Protein AF-A0A920DHJ6-F1 (afdb_monomer_lite)

Foldseek 3Di:
DVVVVVVVVVVVVVVVLVVLQVCPPVNLVVVLVVVLLVLQLVLLCVLLVDDSVLSSVLSPPLVVVLVVVLVVLCVPPVVPDDPVRSVVVSLVVSLVSQLVSSCVSRVDDSVSSSCSSPVSVVVSVVVVVVSCVSHVVPVVVVVVVVD

Structure (mmCIF, N/CA/C/O backbone):
data_AF-A0A920DHJ6-F1
#
_entry.id   AF-A0A920DHJ6-F1
#
loop_
_atom_site.group_PDB
_atom_site.id
_atom_site.type_symbol
_atom_site.label_atom_id
_atom_site.label_alt_id
_atom_site.label_comp_id
_atom_site.label_asym_id
_atom_site.label_entity_id
_atom_site.label_seq_id
_atom_site.pdbx_PDB_ins_code
_atom_site.Cartn_x
_atom_site.Ca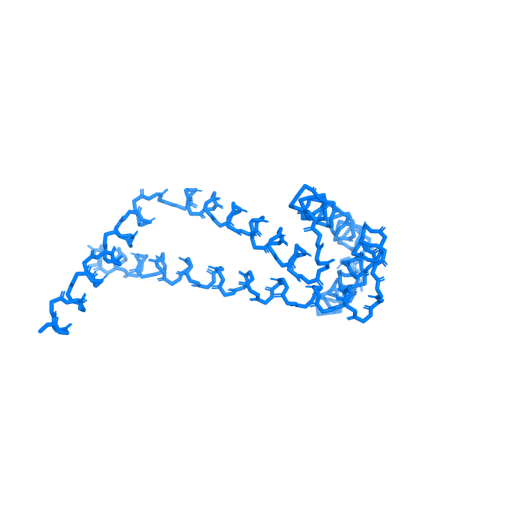rtn_y
_atom_site.Cartn_z
_atom_site.occupancy
_atom_site.B_iso_or_equiv
_atom_site.auth_seq_id
_atom_site.auth_comp_id
_atom_site.auth_asym_id
_atom_site.auth_atom_id
_atom_site.pdbx_PDB_model_num
ATOM 1 N N . MET A 1 1 ? -28.249 31.715 2.221 1.00 64.50 1 MET A N 1
ATOM 2 C CA . MET A 1 1 ? -27.968 30.548 1.355 1.00 64.50 1 MET A CA 1
ATOM 3 C C . MET A 1 1 ? -26.902 29.633 1.970 1.00 64.50 1 MET A C 1
ATOM 5 O O . MET A 1 1 ? -27.203 28.481 2.250 1.00 64.50 1 MET A O 1
ATOM 9 N N . THR A 1 2 ? -25.726 30.154 2.329 1.00 76.19 2 THR A N 1
ATOM 10 C CA . THR A 1 2 ? -24.596 29.401 2.920 1.00 76.19 2 THR A CA 1
ATOM 11 C C . THR A 1 2 ? -24.943 28.603 4.187 1.00 76.19 2 THR A C 1
ATOM 13 O O . THR A 1 2 ? -24.578 27.441 4.298 1.00 76.19 2 THR A O 1
ATOM 16 N N . LYS A 1 3 ? -25.735 29.166 5.113 1.00 77.75 3 LYS A N 1
ATOM 17 C CA . LYS A 1 3 ? -26.148 28.482 6.359 1.00 77.75 3 LYS A CA 1
ATOM 18 C C . LYS A 1 3 ? -27.003 27.224 6.122 1.00 77.75 3 LYS A C 1
ATOM 20 O O . LYS A 1 3 ? -26.904 26.267 6.882 1.00 77.75 3 LYS A O 1
ATOM 25 N N . TYR A 1 4 ? -27.822 27.214 5.066 1.00 79.88 4 TYR A N 1
ATOM 26 C CA . TYR A 1 4 ? -28.653 26.059 4.702 1.00 79.88 4 TYR A CA 1
ATOM 27 C C . TYR A 1 4 ? -27.825 24.964 4.038 1.00 79.88 4 TYR A C 1
ATOM 29 O O . TYR A 1 4 ? -27.982 23.797 4.372 1.00 79.88 4 TYR A O 1
ATOM 37 N N . ILE A 1 5 ? -26.893 25.360 3.169 1.00 80.19 5 ILE A N 1
ATOM 38 C CA . ILE A 1 5 ? -25.941 24.453 2.529 1.00 80.19 5 ILE A CA 1
ATOM 39 C C . ILE A 1 5 ? -25.109 23.732 3.600 1.00 80.19 5 ILE A C 1
ATOM 41 O O . ILE A 1 5 ? -25.101 22.506 3.648 1.00 80.19 5 ILE A O 1
ATOM 45 N N . VAL A 1 6 ? -24.505 24.480 4.530 1.00 84.75 6 VAL A N 1
ATOM 46 C CA . VAL A 1 6 ? -23.709 23.913 5.634 1.00 84.75 6 VAL A CA 1
ATOM 47 C C . VAL A 1 6 ? -24.539 22.972 6.516 1.00 84.75 6 VAL A C 1
ATOM 49 O O . VAL A 1 6 ? -24.073 21.891 6.865 1.00 84.75 6 VAL A O 1
ATOM 52 N N . LYS A 1 7 ? -25.790 23.328 6.843 1.00 88.12 7 LYS A N 1
ATOM 53 C CA . LYS A 1 7 ? -26.671 22.472 7.654 1.00 88.12 7 LYS A CA 1
ATOM 54 C C . LYS A 1 7 ? -27.015 21.156 6.947 1.00 88.12 7 LYS A C 1
ATOM 56 O O . LYS A 1 7 ? -27.031 20.115 7.599 1.00 88.12 7 LYS A O 1
ATOM 61 N N . SER A 1 8 ? -27.259 21.190 5.637 1.00 83.44 8 SER A N 1
ATOM 62 C CA . SER A 1 8 ? -27.517 19.987 4.837 1.00 83.44 8 SER A CA 1
ATOM 63 C C . SER A 1 8 ? -26.288 19.07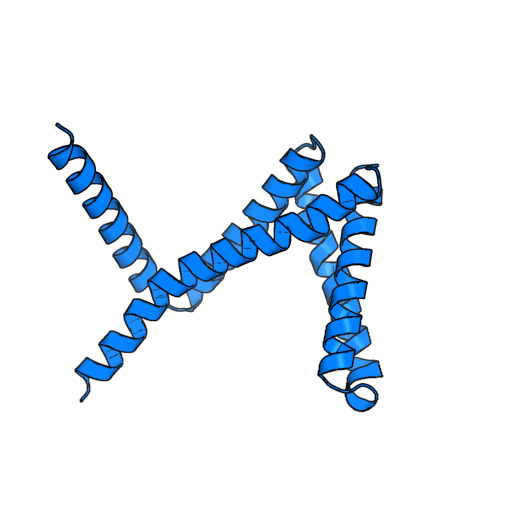8 4.754 1.00 83.44 8 SER A C 1
ATOM 65 O O . SER A 1 8 ? -26.424 17.869 4.930 1.00 83.44 8 SER A O 1
ATOM 67 N N . TYR A 1 9 ? -25.089 19.642 4.571 1.00 81.88 9 TYR A N 1
ATOM 68 C CA . TYR A 1 9 ? -23.838 18.874 4.598 1.00 81.88 9 TYR A CA 1
ATOM 69 C C . TYR A 1 9 ? -23.588 18.219 5.960 1.00 81.88 9 TYR A C 1
ATOM 71 O O . TYR A 1 9 ? -23.327 17.020 6.024 1.00 81.88 9 TYR A O 1
ATOM 79 N N . LEU A 1 10 ? -23.746 18.967 7.055 1.00 85.88 10 LEU A N 1
ATOM 80 C CA . LEU A 1 10 ? -23.617 18.420 8.410 1.00 85.88 10 LEU A CA 1
ATOM 81 C C . LEU A 1 10 ? -24.630 17.298 8.670 1.00 85.88 10 LEU A C 1
ATOM 83 O O . LEU A 1 10 ? -24.291 16.280 9.267 1.00 85.88 10 LEU A O 1
ATOM 87 N N . ALA A 1 11 ? -25.868 17.449 8.192 1.00 85.50 11 ALA A N 1
ATOM 88 C CA . ALA A 1 11 ? -26.884 16.409 8.319 1.00 85.50 11 ALA A CA 1
ATOM 89 C C . ALA A 1 11 ? -26.517 15.131 7.546 1.00 85.50 11 ALA A C 1
ATOM 91 O O . ALA A 1 11 ? -26.784 14.033 8.034 1.00 85.50 11 ALA A O 1
ATOM 92 N N . LEU A 1 12 ? -25.897 15.259 6.370 1.00 83.75 12 LEU A N 1
ATOM 93 C CA . LEU A 1 12 ? -25.417 14.122 5.587 1.00 83.75 12 LEU A CA 1
ATOM 94 C C . LEU A 1 12 ? -24.274 13.392 6.305 1.00 83.75 12 LEU A C 1
ATOM 96 O O . LEU A 1 12 ? -24.343 12.175 6.462 1.00 83.75 12 LEU A O 1
ATOM 100 N N . ILE A 1 13 ? -23.279 14.132 6.799 1.00 82.44 13 ILE A N 1
ATOM 101 C CA . ILE A 1 13 ? -22.137 13.572 7.541 1.00 82.44 13 ILE A CA 1
ATOM 102 C C . ILE A 1 13 ? -22.625 12.824 8.786 1.00 82.44 13 ILE A C 1
ATOM 104 O O . ILE A 1 13 ? -22.273 11.665 8.982 1.00 82.44 13 ILE A O 1
ATOM 108 N N . ASN A 1 14 ? -23.533 13.422 9.563 1.00 84.81 14 ASN A N 1
ATOM 109 C CA . ASN A 1 14 ? -24.098 12.778 10.751 1.00 84.81 14 ASN A CA 1
ATOM 110 C C . ASN A 1 14 ? -24.845 11.472 10.424 1.00 84.81 14 ASN A C 1
ATOM 112 O O . ASN A 1 14 ? -24.803 10.521 11.205 1.00 84.81 14 ASN A O 1
ATOM 116 N N . ARG A 1 15 ? -25.529 11.402 9.273 1.00 84.94 15 ARG A N 1
ATOM 117 C CA . ARG A 1 15 ? -26.196 10.170 8.814 1.00 84.94 15 ARG A CA 1
ATOM 118 C C . ARG A 1 15 ? -25.189 9.093 8.428 1.00 84.94 15 ARG A C 1
ATOM 120 O O . ARG A 1 15 ? -25.386 7.937 8.794 1.00 84.94 15 ARG A O 1
ATOM 127 N N . PHE A 1 16 ? -24.120 9.470 7.731 1.00 81.19 16 PHE A N 1
ATOM 128 C CA . PHE A 1 16 ? -23.028 8.557 7.396 1.00 81.19 16 PHE A CA 1
ATOM 129 C C . PHE A 1 16 ? -22.342 8.014 8.644 1.00 81.19 1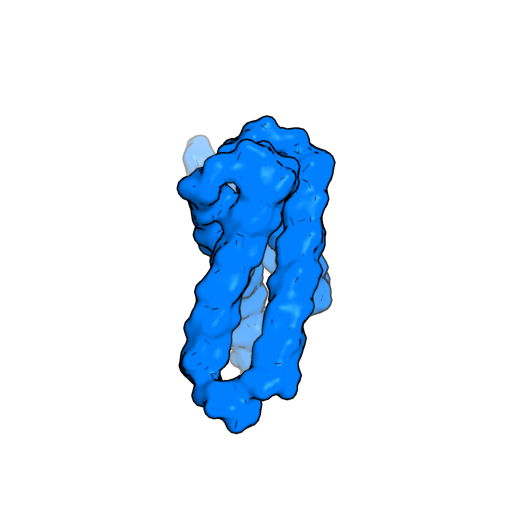6 PHE A C 1
ATOM 131 O O . PHE A 1 16 ? -22.138 6.808 8.749 1.00 81.19 16 PHE A O 1
ATOM 138 N N . GLU A 1 17 ? -22.056 8.870 9.623 1.00 79.31 17 GLU A N 1
ATOM 139 C CA . GLU A 1 17 ? -21.496 8.426 10.895 1.00 79.31 17 GLU A CA 1
ATOM 140 C C . GLU A 1 17 ? -22.423 7.457 11.628 1.00 79.31 17 GLU A C 1
ATOM 142 O O . GLU A 1 17 ? -21.962 6.439 12.138 1.00 79.31 17 GLU A O 1
ATOM 147 N N . ALA A 1 18 ? -23.724 7.752 11.696 1.00 80.12 18 ALA A N 1
ATOM 148 C CA . ALA A 1 18 ? -24.691 6.862 12.333 1.00 80.12 18 ALA A CA 1
ATOM 149 C C . ALA A 1 18 ? -24.756 5.505 11.616 1.00 80.12 18 ALA A C 1
ATOM 151 O O . ALA A 1 18 ? -24.789 4.465 12.268 1.00 80.12 18 ALA A O 1
ATOM 152 N N . PHE A 1 19 ? -24.726 5.498 10.283 1.00 83.19 19 PHE A N 1
ATOM 153 C CA . PHE A 1 19 ? -24.664 4.271 9.492 1.00 83.19 19 PHE A CA 1
ATOM 154 C C . PHE A 1 19 ? -23.376 3.477 9.763 1.00 83.19 19 PHE A C 1
ATOM 156 O O . PHE A 1 19 ? -23.451 2.298 10.099 1.00 83.19 19 PHE A O 1
ATOM 163 N N . ALA A 1 20 ? -22.212 4.131 9.709 1.00 77.81 20 ALA A N 1
ATOM 164 C CA . ALA A 1 20 ? -20.916 3.509 9.979 1.00 77.81 20 ALA A CA 1
ATOM 165 C C . ALA A 1 20 ? -20.837 2.916 11.396 1.00 77.81 20 ALA A C 1
ATOM 167 O O . ALA A 1 20 ? -20.335 1.810 11.582 1.00 77.81 20 ALA A O 1
ATOM 168 N N . LYS A 1 21 ? -21.402 3.610 12.391 1.00 74.62 21 LYS A N 1
ATOM 169 C CA . LYS A 1 21 ? -21.492 3.130 13.780 1.00 74.62 21 LYS A CA 1
ATOM 170 C C . LYS A 1 21 ? -22.378 1.884 13.917 1.00 74.62 21 LYS A C 1
ATOM 172 O O . LYS A 1 21 ? -22.091 1.038 14.757 1.00 74.62 21 LYS A O 1
ATOM 177 N N . ASN A 1 22 ? -23.413 1.740 13.088 1.00 82.75 22 ASN A N 1
ATOM 178 C CA . ASN A 1 22 ? -24.315 0.581 13.115 1.00 82.75 22 ASN A CA 1
ATOM 179 C C . ASN A 1 22 ? -23.742 -0.678 12.437 1.00 82.75 22 ASN A C 1
ATOM 181 O O . ASN A 1 22 ? -24.238 -1.772 12.688 1.00 82.75 22 ASN A O 1
ATOM 185 N N . LEU A 1 23 ? -22.704 -0.557 11.602 1.00 81.12 23 LEU A N 1
ATOM 186 C CA . LEU A 1 23 ? -22.091 -1.690 10.893 1.00 81.12 23 LEU A CA 1
ATOM 187 C C . LEU A 1 23 ? -21.238 -2.607 11.792 1.00 81.12 23 LEU A C 1
ATOM 189 O O . LEU A 1 23 ? -20.912 -3.730 11.397 1.00 81.12 23 LEU A O 1
ATOM 193 N N . GLY A 1 24 ? -20.874 -2.142 12.992 1.00 81.56 24 GLY A N 1
ATOM 194 C CA . GLY A 1 24 ? -19.981 -2.856 13.906 1.00 81.56 24 GLY A CA 1
ATOM 195 C C . GLY A 1 24 ? -18.555 -3.017 13.359 1.00 81.56 24 GLY A C 1
ATOM 196 O O . GLY A 1 24 ? -18.212 -2.534 12.280 1.00 81.56 24 GLY A O 1
ATOM 197 N N . SER A 1 25 ? -17.697 -3.715 14.109 1.00 83.44 25 SER A N 1
ATOM 198 C CA . SER A 1 25 ? -16.285 -3.913 13.742 1.00 83.44 25 SER A CA 1
ATOM 199 C C . SER A 1 25 ? -16.102 -4.701 12.440 1.00 83.44 25 SER A C 1
ATOM 201 O O . SER A 1 25 ? -15.214 -4.386 11.654 1.00 83.44 25 SER A O 1
ATOM 203 N N . PHE A 1 26 ? -16.962 -5.691 12.180 1.00 85.69 26 PHE A N 1
ATOM 204 C CA . PHE A 1 26 ? -16.901 -6.498 10.961 1.00 85.69 26 PHE A CA 1
ATOM 205 C C . PHE A 1 26 ? -17.262 -5.693 9.708 1.00 85.69 26 PHE A C 1
ATOM 207 O O . PHE A 1 26 ? -16.520 -5.717 8.729 1.00 85.69 26 PHE A O 1
ATOM 214 N N . GLY A 1 27 ? -18.365 -4.935 9.731 1.00 88.12 27 GLY A N 1
ATOM 215 C CA . GLY A 1 27 ? -18.750 -4.117 8.580 1.00 88.12 27 GLY A CA 1
ATOM 216 C C . GLY A 1 27 ? -17.739 -3.002 8.295 1.00 88.12 27 GLY A C 1
ATOM 217 O O . GLY A 1 27 ? -17.457 -2.714 7.133 1.00 88.12 27 GLY A O 1
ATOM 218 N N . LEU A 1 28 ? -17.116 -2.439 9.335 1.00 87.56 28 LEU A N 1
ATOM 219 C CA . LEU A 1 28 ? -16.006 -1.493 9.179 1.00 87.56 28 LEU A CA 1
ATOM 220 C C . LEU A 1 28 ? -14.767 -2.134 8.553 1.00 87.56 28 LEU A C 1
ATOM 222 O O . LEU A 1 28 ? -14.140 -1.505 7.705 1.00 87.56 28 LEU A O 1
ATOM 226 N N . ALA A 1 29 ? -14.437 -3.377 8.917 1.00 90.06 29 ALA A N 1
ATOM 227 C CA . ALA A 1 29 ? -13.341 -4.107 8.286 1.00 90.06 29 ALA A CA 1
ATOM 228 C C . ALA A 1 29 ? -13.605 -4.328 6.788 1.00 90.06 29 ALA A C 1
ATOM 230 O O . ALA A 1 29 ? -12.722 -4.075 5.974 1.00 90.06 29 ALA A O 1
ATOM 231 N N . VAL A 1 30 ? -14.832 -4.702 6.407 1.00 92.75 30 VAL A N 1
ATOM 232 C CA . VAL A 1 30 ? -15.220 -4.846 4.992 1.00 92.75 30 VAL A CA 1
ATOM 233 C C . VAL A 1 30 ? -15.101 -3.516 4.241 1.00 92.75 30 VAL A C 1
ATOM 235 O O . VAL A 1 30 ? -14.511 -3.481 3.161 1.00 92.75 30 VAL A O 1
ATOM 238 N N . ILE A 1 31 ? -15.610 -2.414 4.807 1.00 93.06 31 ILE A N 1
ATOM 239 C CA . ILE A 1 31 ? -15.485 -1.075 4.203 1.00 93.06 31 ILE A CA 1
ATOM 240 C C . ILE A 1 31 ? -14.018 -0.679 4.043 1.00 93.06 31 ILE A C 1
ATOM 242 O O . ILE A 1 31 ? -13.634 -0.168 2.991 1.00 93.06 31 ILE A O 1
ATOM 246 N N . TYR A 1 32 ? -13.200 -0.928 5.065 1.00 92.88 32 TYR A N 1
ATOM 247 C CA . TYR A 1 32 ? -11.771 -0.658 5.011 1.00 92.88 32 TYR A CA 1
ATOM 248 C C . TYR A 1 32 ? -11.102 -1.440 3.878 1.00 92.88 32 TYR A C 1
ATOM 250 O O . TYR A 1 32 ? -10.437 -0.826 3.049 1.00 92.88 32 TYR A O 1
ATOM 258 N N . THR A 1 33 ? -11.332 -2.753 3.790 1.00 93.75 33 THR A N 1
ATOM 259 C CA . THR A 1 33 ? -10.738 -3.610 2.754 1.00 93.75 33 THR A CA 1
ATOM 260 C C . THR A 1 33 ? -11.159 -3.197 1.348 1.00 93.75 33 THR A C 1
ATOM 262 O O . THR A 1 33 ? -10.308 -3.072 0.472 1.00 93.75 33 THR A O 1
ATOM 265 N N . VAL A 1 34 ? -12.451 -2.948 1.119 1.00 96.12 34 VAL A N 1
ATOM 266 C CA . VAL A 1 34 ? -12.940 -2.514 -0.198 1.00 96.12 34 VAL A CA 1
ATOM 267 C C . VAL A 1 34 ? -12.364 -1.145 -0.562 1.00 96.12 34 VAL A C 1
ATOM 269 O O . VAL A 1 34 ? -11.906 -0.960 -1.686 1.00 96.12 34 VAL A O 1
ATOM 272 N N . GLY A 1 35 ? -12.346 -0.201 0.383 1.00 96.44 35 GLY A N 1
ATOM 273 C CA . GLY A 1 35 ? -11.769 1.125 0.167 1.00 96.44 35 GLY A CA 1
ATOM 274 C C . GLY A 1 35 ? -10.271 1.077 -0.134 1.00 96.44 35 GLY A C 1
ATOM 275 O O . GLY A 1 35 ? -9.832 1.735 -1.067 1.00 96.44 35 GLY A O 1
ATOM 276 N N . HIS A 1 36 ? -9.513 0.247 0.585 1.00 95.19 36 HIS A N 1
ATOM 277 C CA . HIS A 1 36 ? -8.089 0.025 0.335 1.00 95.19 36 HIS A CA 1
ATOM 278 C C . HIS A 1 36 ? -7.836 -0.465 -1.097 1.00 95.19 36 HIS A C 1
ATOM 280 O O . HIS A 1 36 ? -7.055 0.151 -1.813 1.00 95.19 36 HIS A O 1
ATOM 286 N N . ILE A 1 37 ? -8.546 -1.509 -1.542 1.00 96.88 37 ILE A N 1
ATOM 287 C CA . ILE A 1 37 ? -8.397 -2.041 -2.908 1.00 96.88 37 ILE A CA 1
ATOM 288 C C . ILE A 1 37 ? -8.723 -0.962 -3.948 1.00 96.88 37 ILE A C 1
ATOM 290 O O . ILE A 1 37 ? -7.997 -0.799 -4.923 1.00 96.88 37 ILE A O 1
ATOM 294 N N . TRP A 1 38 ? -9.798 -0.195 -3.742 1.00 97.94 38 TRP A N 1
ATOM 295 C CA . TRP A 1 38 ? -10.147 0.896 -4.653 1.00 97.94 38 TRP A CA 1
ATOM 296 C C . TRP A 1 38 ? -9.095 2.003 -4.689 1.00 97.94 38 TRP A C 1
ATOM 298 O O . TRP A 1 38 ? -8.831 2.534 -5.764 1.00 97.94 38 TRP A O 1
ATOM 308 N N . ILE A 1 39 ? -8.499 2.352 -3.549 1.00 98.00 39 ILE A N 1
ATOM 309 C CA . ILE A 1 39 ? -7.417 3.340 -3.482 1.00 98.00 39 ILE A CA 1
ATOM 310 C C . ILE A 1 39 ? -6.212 2.849 -4.282 1.00 98.00 39 ILE A C 1
ATOM 312 O O . ILE A 1 39 ? -5.741 3.605 -5.122 1.00 98.00 39 ILE A O 1
ATOM 316 N N . ALA A 1 40 ? -5.783 1.599 -4.090 1.00 97.38 40 ALA A N 1
ATOM 317 C CA . ALA A 1 40 ? -4.669 1.005 -4.831 1.00 97.38 40 ALA A CA 1
ATOM 318 C C . ALA A 1 40 ? -4.910 1.036 -6.351 1.00 97.38 40 ALA A C 1
ATOM 320 O O . ALA A 1 40 ? -4.120 1.584 -7.116 1.00 97.38 40 ALA A O 1
ATOM 321 N N . ILE A 1 41 ? -6.092 0.582 -6.794 1.00 98.38 41 ILE A N 1
ATOM 322 C CA . ILE A 1 41 ? -6.486 0.624 -8.212 1.00 98.38 41 ILE A CA 1
ATOM 323 C C . ILE A 1 41 ? -6.435 2.050 -8.767 1.00 98.38 41 ILE A C 1
ATOM 325 O O . ILE A 1 41 ? -5.968 2.261 -9.885 1.00 98.38 41 ILE A O 1
ATOM 329 N N . LEU A 1 42 ? -6.951 3.032 -8.025 1.00 98.25 42 LEU A N 1
ATOM 330 C CA . LEU A 1 42 ? -6.962 4.419 -8.481 1.00 98.25 42 LEU A CA 1
ATOM 331 C C . LEU A 1 42 ? -5.551 5.013 -8.503 1.00 98.25 42 LEU A C 1
ATOM 333 O O . LEU A 1 42 ? -5.222 5.682 -9.477 1.00 98.25 42 LEU A O 1
ATOM 337 N N . CYS A 1 43 ? -4.722 4.759 -7.488 1.00 97.94 43 CYS A N 1
ATOM 338 C CA . CYS A 1 43 ? -3.321 5.180 -7.464 1.00 97.94 43 CYS A CA 1
ATOM 339 C C . CYS A 1 43 ? -2.586 4.665 -8.699 1.00 97.94 43 CYS A C 1
ATOM 341 O O . CYS A 1 43 ? -2.129 5.479 -9.503 1.00 97.94 43 CYS A O 1
ATOM 343 N N . ALA A 1 44 ? -2.590 3.352 -8.922 1.00 97.81 44 ALA A N 1
ATOM 344 C CA . ALA A 1 44 ? -1.892 2.756 -10.049 1.00 97.81 44 ALA A CA 1
ATOM 345 C C . ALA A 1 44 ? -2.468 3.229 -11.400 1.00 97.81 44 ALA A C 1
ATOM 347 O O . ALA A 1 44 ? -1.721 3.598 -12.309 1.00 97.81 44 ALA A O 1
ATOM 348 N N . ALA A 1 45 ? -3.797 3.317 -11.540 1.00 98.06 45 ALA A N 1
ATOM 349 C CA . ALA A 1 45 ? -4.419 3.823 -12.766 1.00 98.06 45 ALA A CA 1
ATOM 350 C C . ALA A 1 45 ? -4.012 5.274 -13.077 1.00 98.06 45 ALA A C 1
ATOM 352 O O . ALA A 1 45 ? -3.694 5.582 -14.224 1.00 98.06 45 ALA A O 1
ATOM 353 N N . TYR A 1 46 ? -3.990 6.158 -12.073 1.00 97.88 46 TYR A N 1
ATOM 354 C CA . TYR A 1 46 ? -3.621 7.563 -12.265 1.00 97.88 46 TYR A CA 1
ATOM 355 C C . TYR A 1 46 ? -2.116 7.771 -12.442 1.00 97.88 46 TYR A C 1
ATOM 357 O O . TYR A 1 46 ? -1.717 8.624 -13.232 1.00 97.88 46 TYR A O 1
ATOM 365 N N . ILE A 1 47 ? -1.280 7.032 -11.712 1.00 97.56 47 ILE A N 1
ATOM 366 C CA . ILE A 1 47 ? 0.179 7.197 -11.752 1.00 97.56 47 ILE A CA 1
ATOM 367 C C . ILE A 1 47 ? 0.750 6.654 -13.064 1.00 97.56 47 ILE A C 1
ATOM 369 O O . ILE A 1 47 ? 1.643 7.278 -13.641 1.00 97.56 47 ILE A O 1
ATOM 373 N N . PHE A 1 48 ? 0.227 5.528 -13.554 1.00 97.44 48 PHE A N 1
ATOM 374 C CA . PHE A 1 48 ? 0.755 4.843 -14.737 1.00 97.44 48 PHE A CA 1
ATOM 375 C C . PHE A 1 48 ? -0.065 5.063 -16.015 1.00 97.44 48 PHE A C 1
ATOM 377 O O . PHE A 1 48 ? 0.280 4.484 -17.042 1.00 97.44 48 PHE A O 1
ATOM 384 N N . ASP A 1 49 ? -1.132 5.872 -15.968 1.00 96.88 49 ASP A N 1
ATOM 385 C CA . ASP A 1 49 ? -2.103 6.032 -17.070 1.00 96.88 49 ASP A CA 1
ATOM 386 C C . ASP A 1 49 ? -2.634 4.670 -17.569 1.00 96.88 49 ASP A C 1
ATOM 388 O O . ASP A 1 49 ? -2.767 4.390 -18.762 1.00 96.88 49 ASP A O 1
ATOM 392 N N . ALA A 1 50 ? -2.879 3.764 -16.618 1.00 96.50 50 ALA A N 1
ATOM 393 C CA . ALA A 1 50 ? -3.222 2.375 -16.883 1.00 96.50 50 ALA A CA 1
ATOM 394 C C . ALA A 1 50 ? -4.737 2.138 -16.828 1.00 96.50 50 ALA A C 1
ATOM 396 O O . ALA A 1 50 ? -5.481 2.772 -16.080 1.00 96.50 50 ALA A O 1
ATOM 397 N N . SER A 1 51 ? -5.212 1.147 -17.588 1.00 97.88 51 SER A N 1
ATOM 398 C CA . SER A 1 51 ? -6.606 0.703 -17.478 1.00 97.88 51 SER A CA 1
ATOM 399 C C . SER A 1 51 ? -6.904 0.147 -16.079 1.00 97.88 51 SER A C 1
ATOM 401 O O . SER A 1 51 ? -6.056 -0.522 -15.488 1.00 97.88 51 SER A O 1
ATOM 403 N N . LEU A 1 52 ? -8.138 0.326 -15.588 1.00 97.69 52 LEU A N 1
ATOM 404 C CA . LEU A 1 52 ? -8.554 -0.175 -14.268 1.00 97.69 52 LEU A CA 1
ATOM 405 C C . LEU A 1 52 ? -8.348 -1.687 -14.105 1.00 97.69 52 LEU A C 1
ATOM 407 O O . LEU A 1 52 ? -8.030 -2.142 -13.015 1.00 97.69 52 LEU A O 1
ATOM 411 N N . ASN A 1 53 ? -8.497 -2.466 -15.180 1.00 97.38 53 ASN A N 1
ATOM 412 C CA . ASN A 1 53 ? -8.260 -3.910 -15.135 1.00 97.38 53 ASN A CA 1
ATOM 413 C C . ASN A 1 53 ? -6.785 -4.234 -14.880 1.00 97.38 53 ASN A C 1
ATOM 415 O O . ASN A 1 53 ? -6.494 -5.159 -14.131 1.00 97.38 53 ASN A O 1
ATOM 419 N N . LEU A 1 54 ? -5.863 -3.480 -15.485 1.00 97.25 54 LEU A N 1
ATOM 420 C CA . LEU A 1 54 ? -4.427 -3.667 -15.278 1.00 97.25 54 LEU A CA 1
ATOM 421 C C . LEU A 1 54 ? -3.998 -3.155 -13.896 1.00 97.25 54 LEU A C 1
ATOM 423 O O . LEU A 1 54 ? -3.250 -3.832 -13.204 1.00 97.25 54 LEU A O 1
ATOM 427 N N . ALA A 1 55 ? -4.541 -2.019 -13.458 1.00 97.75 55 ALA A N 1
ATOM 428 C CA . ALA A 1 55 ? -4.343 -1.506 -12.104 1.00 97.75 55 ALA A CA 1
ATOM 429 C C . ALA A 1 55 ? -4.880 -2.463 -11.023 1.00 97.75 55 ALA A C 1
ATOM 431 O O . ALA A 1 55 ? -4.257 -2.652 -9.985 1.00 97.75 55 ALA A O 1
ATOM 432 N N . ALA A 1 56 ? -6.003 -3.136 -11.284 1.00 97.81 56 ALA A N 1
ATOM 433 C CA . ALA A 1 56 ? -6.520 -4.173 -10.397 1.00 97.81 56 ALA A CA 1
ATOM 434 C C . ALA A 1 56 ? -5.579 -5.373 -10.283 1.00 97.81 56 ALA A C 1
ATOM 436 O O . ALA A 1 56 ? -5.482 -5.952 -9.207 1.00 97.81 56 ALA A O 1
ATOM 437 N N . VAL A 1 57 ? -4.870 -5.743 -11.353 1.00 97.88 57 VAL A N 1
ATOM 438 C CA . VAL A 1 57 ? -3.871 -6.819 -11.285 1.00 97.88 57 VAL A CA 1
ATOM 439 C C . VAL A 1 57 ? -2.785 -6.478 -10.267 1.00 97.88 57 VAL A C 1
ATOM 441 O O . VAL A 1 57 ? -2.474 -7.317 -9.426 1.00 97.88 57 VAL A O 1
ATOM 444 N N . ASP A 1 58 ? -2.264 -5.255 -10.296 1.00 97.56 58 ASP A N 1
ATOM 445 C CA . ASP A 1 58 ? -1.259 -4.780 -9.343 1.00 97.56 58 ASP A CA 1
ATOM 446 C C . ASP A 1 58 ? -1.791 -4.761 -7.899 1.00 97.56 58 ASP A C 1
ATOM 448 O O . ASP A 1 58 ? -1.239 -5.448 -7.037 1.00 97.56 58 ASP A O 1
ATOM 452 N N . ALA A 1 59 ? -2.974 -4.167 -7.686 1.00 96.81 59 ALA A N 1
ATOM 453 C CA . ALA A 1 59 ? -3.654 -4.102 -6.386 1.00 96.81 59 ALA A CA 1
ATOM 454 C C . ALA A 1 59 ? -3.942 -5.475 -5.734 1.00 96.81 59 ALA A C 1
ATOM 456 O O . ALA A 1 59 ? -4.212 -5.550 -4.533 1.00 96.81 59 ALA A O 1
ATOM 457 N N . PHE A 1 60 ? -3.911 -6.573 -6.500 1.00 96.56 60 PHE A N 1
ATOM 458 C CA . PHE A 1 60 ? -4.011 -7.937 -5.968 1.00 96.56 60 PHE A CA 1
ATOM 459 C C . PHE A 1 60 ? -2.664 -8.663 -5.900 1.00 96.56 60 PHE A C 1
ATOM 461 O O . PHE A 1 60 ? -2.415 -9.378 -4.926 1.00 96.56 60 PHE A O 1
ATOM 468 N N . ILE A 1 61 ? -1.806 -8.534 -6.915 1.00 97.12 61 ILE A N 1
ATOM 469 C CA . ILE A 1 61 ? -0.538 -9.271 -6.990 1.00 97.12 61 ILE A CA 1
ATOM 470 C C . ILE A 1 61 ? 0.479 -8.726 -5.989 1.00 97.12 61 ILE A C 1
ATOM 472 O O . ILE A 1 61 ? 1.104 -9.528 -5.285 1.00 97.12 61 ILE A O 1
ATOM 476 N N . GLU A 1 62 ? 0.630 -7.403 -5.887 1.00 96.31 62 GLU A N 1
ATOM 477 C CA . GLU A 1 62 ? 1.603 -6.795 -4.978 1.00 96.31 62 GLU A CA 1
ATOM 478 C C . GLU A 1 62 ? 1.390 -7.267 -3.524 1.00 96.31 62 GLU A C 1
ATOM 480 O O . GLU A 1 62 ? 2.336 -7.817 -2.941 1.00 96.31 62 GLU A O 1
ATOM 485 N N . PRO A 1 63 ? 0.179 -7.164 -2.928 1.00 95.00 63 PRO A N 1
ATOM 486 C CA . PRO A 1 63 ? -0.034 -7.587 -1.545 1.00 95.00 63 PRO A CA 1
ATOM 487 C C . PRO A 1 63 ? 0.227 -9.077 -1.316 1.00 95.00 63 PRO A C 1
ATOM 489 O O . PRO A 1 63 ? 0.666 -9.469 -0.233 1.00 95.00 63 PRO A O 1
ATOM 492 N N . VAL A 1 64 ? -0.018 -9.923 -2.322 1.00 97.44 64 VAL A N 1
ATOM 493 C CA . VAL A 1 64 ? 0.247 -11.366 -2.235 1.00 97.44 64 VAL A CA 1
ATOM 494 C C . VAL A 1 64 ? 1.749 -11.631 -2.149 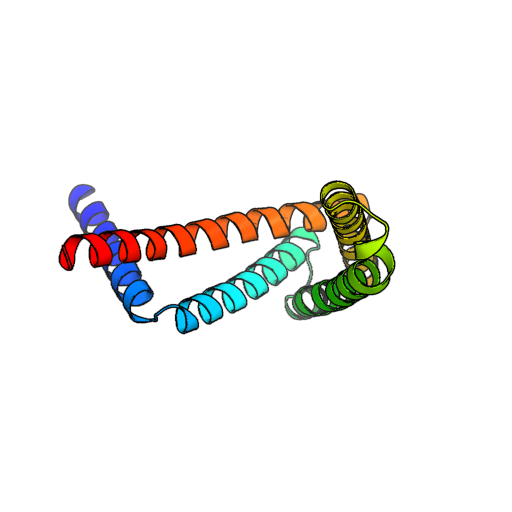1.00 97.44 64 VAL A C 1
ATOM 496 O O . VAL A 1 64 ? 2.189 -12.362 -1.257 1.00 97.44 64 VAL A O 1
ATOM 499 N N . ILE A 1 65 ? 2.549 -11.020 -3.027 1.00 97.56 65 ILE A N 1
ATOM 500 C CA . ILE A 1 65 ? 4.010 -11.188 -3.020 1.00 97.56 65 ILE A CA 1
ATOM 501 C C . ILE A 1 65 ? 4.604 -10.601 -1.731 1.00 97.56 65 ILE A C 1
ATOM 503 O O . ILE A 1 65 ? 5.417 -11.260 -1.073 1.00 97.56 65 ILE A O 1
ATOM 507 N N . ASN A 1 66 ? 4.142 -9.422 -1.308 1.00 95.69 66 ASN A N 1
ATOM 508 C CA . ASN A 1 66 ? 4.546 -8.824 -0.035 1.00 95.69 66 ASN A CA 1
ATOM 509 C C . ASN A 1 66 ? 4.155 -9.682 1.178 1.00 95.69 66 ASN A C 1
ATOM 511 O O . ASN A 1 66 ? 4.924 -9.784 2.137 1.00 95.69 66 ASN A O 1
ATOM 515 N N . GLY A 1 67 ? 3.017 -10.375 1.122 1.00 96.12 67 GLY A N 1
ATOM 516 C CA . GLY A 1 67 ? 2.613 -11.349 2.135 1.00 96.12 67 GLY A CA 1
ATOM 517 C C . GLY A 1 67 ? 3.584 -12.529 2.251 1.00 96.12 67 GLY A C 1
ATOM 518 O O . GLY A 1 67 ? 3.935 -12.935 3.363 1.00 96.12 67 GLY A O 1
ATOM 519 N N . PHE A 1 68 ? 4.083 -13.051 1.126 1.00 97.75 68 PHE A N 1
ATOM 520 C CA . PHE A 1 68 ? 5.118 -14.091 1.135 1.00 97.75 68 PHE A CA 1
ATOM 521 C C . PHE A 1 68 ? 6.452 -13.583 1.692 1.00 97.75 68 PHE A C 1
ATOM 523 O O . PHE A 1 68 ? 7.086 -14.293 2.476 1.00 97.75 68 PHE A O 1
ATOM 530 N N . TRP A 1 69 ? 6.859 -12.359 1.342 1.00 97.19 69 TRP A N 1
ATOM 531 C CA . TRP A 1 69 ? 8.045 -11.720 1.920 1.00 97.19 69 TRP A CA 1
ATOM 532 C C . TRP A 1 69 ? 7.926 -11.571 3.440 1.00 97.19 69 TRP A C 1
ATOM 534 O O . TRP A 1 69 ? 8.824 -11.997 4.169 1.00 97.19 69 TRP A O 1
ATOM 544 N N . PHE A 1 70 ? 6.790 -11.059 3.925 1.00 96.25 70 PHE A N 1
ATOM 545 C CA . PHE A 1 70 ? 6.495 -10.975 5.355 1.00 96.25 70 PHE A CA 1
ATOM 546 C C . PHE A 1 70 ? 6.593 -12.345 6.033 1.00 96.25 70 PHE A C 1
ATOM 548 O O . PHE A 1 70 ? 7.269 -12.482 7.053 1.00 96.25 70 PHE A O 1
ATOM 555 N N . TYR A 1 71 ? 5.956 -13.371 5.459 1.00 96.75 71 TYR A N 1
ATOM 556 C CA . TYR A 1 71 ? 5.973 -14.723 6.013 1.00 96.75 71 TYR A CA 1
ATOM 557 C C . TYR A 1 71 ? 7.389 -15.296 6.094 1.00 96.75 71 TYR A C 1
ATOM 559 O O . TYR A 1 71 ? 7.769 -15.838 7.133 1.00 96.75 71 TYR A O 1
ATOM 567 N N . ALA A 1 72 ? 8.176 -15.176 5.024 1.00 95.69 72 ALA A N 1
ATOM 568 C CA . ALA A 1 72 ? 9.549 -15.665 4.995 1.00 95.69 72 ALA A CA 1
ATOM 569 C C . ALA A 1 72 ? 10.407 -14.953 6.049 1.00 95.69 72 ALA A C 1
ATOM 571 O O . ALA A 1 72 ? 11.072 -15.607 6.857 1.00 95.69 72 ALA A O 1
ATOM 572 N N . LEU A 1 73 ? 10.333 -13.623 6.094 1.00 95.12 73 LEU A N 1
ATOM 573 C CA . LEU A 1 73 ? 11.078 -12.819 7.053 1.00 95.12 73 LEU A CA 1
ATOM 574 C C . LEU A 1 73 ? 10.686 -13.168 8.495 1.00 95.12 73 LEU A C 1
ATOM 576 O O . LEU A 1 73 ? 11.551 -13.386 9.343 1.00 95.12 73 LEU A O 1
ATOM 580 N N . HIS A 1 74 ? 9.389 -13.289 8.772 1.00 94.19 74 HIS A N 1
ATOM 581 C CA . HIS A 1 74 ? 8.910 -13.654 10.097 1.00 94.19 74 HIS A CA 1
ATOM 582 C C . HIS A 1 74 ? 9.296 -15.090 10.466 1.00 94.19 74 HIS A C 1
ATOM 584 O O . HIS A 1 74 ? 9.665 -15.347 11.600 1.00 94.19 74 HIS A O 1
ATOM 590 N N . LYS A 1 75 ? 9.243 -16.049 9.541 1.00 95.38 75 LYS A N 1
ATOM 591 C CA . LYS A 1 75 ? 9.541 -17.450 9.861 1.00 95.38 75 LYS A CA 1
ATOM 592 C C . LYS A 1 75 ? 11.024 -17.714 10.111 1.00 95.38 75 LYS A C 1
ATOM 594 O O . LYS A 1 75 ? 11.349 -18.536 10.963 1.00 95.38 75 LYS A O 1
ATOM 599 N N . PHE A 1 76 ? 11.907 -17.065 9.358 1.00 94.75 76 PHE A N 1
ATOM 600 C CA . PHE A 1 76 ? 13.339 -17.369 9.402 1.00 94.75 76 PHE A CA 1
ATOM 601 C C . PHE A 1 76 ? 14.158 -16.354 10.195 1.00 94.75 76 PHE A C 1
ATOM 603 O O . PHE A 1 76 ? 15.233 -16.698 10.680 1.00 94.75 76 PHE A O 1
ATOM 610 N N . CYS A 1 77 ? 13.678 -15.117 10.343 1.00 93.50 77 CYS A N 1
ATOM 611 C CA . CYS A 1 77 ? 14.476 -14.032 10.908 1.00 93.50 77 CYS A CA 1
ATOM 612 C C . CYS A 1 77 ? 13.899 -13.432 12.195 1.00 93.50 77 CYS A C 1
ATOM 614 O O . CYS A 1 77 ? 14.611 -12.659 12.829 1.00 93.50 77 CYS A O 1
ATOM 616 N N . SER A 1 78 ? 12.675 -13.775 12.627 1.00 91.19 78 SER A N 1
ATOM 617 C CA . SER A 1 78 ? 12.070 -13.183 13.839 1.00 91.19 78 SER A CA 1
ATOM 618 C C . SER A 1 78 ? 12.818 -13.515 15.131 1.00 91.19 78 SER A C 1
ATOM 620 O O . SER A 1 78 ? 12.828 -12.703 16.048 1.00 91.19 78 SER A O 1
ATOM 622 N N . GLU A 1 79 ? 13.435 -14.696 15.200 1.00 92.31 79 GLU A N 1
ATOM 623 C CA . GLU A 1 79 ? 14.223 -15.155 16.355 1.00 92.31 79 GLU A CA 1
ATOM 624 C C . GLU A 1 79 ? 15.670 -14.633 16.322 1.00 92.31 79 GLU A C 1
ATOM 626 O O . GLU A 1 79 ? 16.372 -14.656 17.329 1.00 92.31 79 GLU A O 1
ATOM 631 N N . ILE A 1 80 ? 16.134 -14.174 15.154 1.00 93.50 80 ILE A N 1
ATOM 632 C CA . ILE A 1 80 ? 17.517 -13.725 14.929 1.00 93.50 80 ILE A CA 1
ATOM 633 C C . ILE A 1 80 ? 17.606 -12.200 15.024 1.00 93.50 80 ILE A C 1
ATOM 635 O O . ILE A 1 80 ? 18.551 -11.649 15.589 1.00 93.50 80 ILE A O 1
ATOM 639 N N . LEU A 1 81 ? 16.635 -11.505 14.435 1.00 92.56 81 LEU A N 1
ATOM 640 C CA . LEU A 1 81 ? 16.604 -10.055 14.334 1.00 92.56 81 LEU A CA 1
ATOM 641 C C . LEU A 1 81 ? 15.748 -9.459 15.450 1.00 92.56 81 LEU A C 1
ATOM 643 O O . LEU A 1 81 ? 14.656 -9.932 15.753 1.00 92.56 81 LEU A O 1
ATOM 647 N N . GLY A 1 82 ? 16.208 -8.344 16.016 1.00 93.12 82 GLY A N 1
ATOM 648 C CA . GLY A 1 82 ? 15.379 -7.546 16.913 1.00 93.12 82 GLY A CA 1
ATOM 649 C C . GLY A 1 82 ? 14.158 -6.968 16.188 1.00 93.12 82 GLY A C 1
ATOM 650 O O . GLY A 1 82 ? 14.202 -6.713 14.985 1.00 93.12 82 GLY A O 1
ATOM 651 N N . LYS A 1 83 ? 13.082 -6.684 16.936 1.00 93.56 83 LYS A N 1
ATOM 652 C CA . LYS A 1 83 ? 11.810 -6.162 16.391 1.00 93.56 83 LYS A CA 1
ATOM 653 C C . LYS A 1 83 ? 11.998 -4.950 15.473 1.00 93.56 83 LYS A C 1
ATOM 655 O O . LYS A 1 83 ? 11.415 -4.904 14.400 1.00 93.56 83 LYS A O 1
ATOM 660 N N . LEU A 1 84 ? 12.838 -3.992 15.875 1.00 94.38 84 LEU A N 1
ATOM 661 C CA . LEU A 1 84 ? 13.115 -2.795 15.077 1.00 94.38 84 LEU A CA 1
ATOM 662 C C . LEU A 1 84 ? 13.804 -3.142 13.750 1.00 94.38 84 LEU A C 1
ATOM 664 O O . LEU A 1 84 ? 13.387 -2.667 12.698 1.00 94.38 84 LEU A O 1
ATOM 668 N N . THR A 1 85 ? 14.833 -3.988 13.793 1.00 94.75 85 THR A N 1
ATOM 669 C CA . THR A 1 85 ? 15.556 -4.433 12.596 1.00 94.75 85 THR A CA 1
ATOM 670 C C . THR A 1 85 ? 14.636 -5.203 11.657 1.00 94.75 85 THR A C 1
ATOM 672 O O . THR A 1 85 ? 14.653 -4.949 10.457 1.00 94.75 85 THR A O 1
ATOM 675 N N . LEU A 1 86 ? 13.789 -6.085 12.196 1.00 95.00 86 LEU A N 1
ATOM 676 C CA . LEU A 1 86 ? 12.800 -6.836 11.428 1.00 95.00 86 LEU A CA 1
ATOM 677 C C . LEU A 1 86 ? 11.833 -5.899 10.693 1.00 95.00 86 LEU A C 1
ATOM 679 O O . LEU A 1 86 ? 11.610 -6.071 9.498 1.00 95.00 86 LEU A O 1
ATOM 683 N N . THR A 1 87 ? 11.322 -4.870 11.377 1.00 94.50 87 THR A N 1
ATOM 684 C CA . THR A 1 87 ? 10.445 -3.861 10.767 1.00 94.50 87 THR A CA 1
ATOM 685 C C . THR A 1 87 ? 11.153 -3.087 9.660 1.00 94.50 87 THR A C 1
ATOM 687 O O . THR A 1 87 ? 10.585 -2.918 8.589 1.00 94.50 87 THR A O 1
ATOM 690 N N . ILE A 1 88 ? 12.395 -2.642 9.874 1.00 96.31 88 ILE A N 1
ATOM 691 C CA . ILE A 1 88 ? 13.153 -1.906 8.848 1.00 96.31 88 ILE A CA 1
ATOM 692 C C . ILE A 1 88 ? 13.378 -2.781 7.609 1.00 96.31 88 ILE A C 1
ATOM 694 O O . ILE A 1 88 ? 13.130 -2.334 6.490 1.00 96.31 88 ILE A O 1
ATOM 698 N N . VAL A 1 89 ? 13.807 -4.032 7.803 1.00 96.94 89 VAL A N 1
ATOM 699 C CA . VAL A 1 89 ? 14.035 -4.988 6.707 1.00 96.94 89 VAL A CA 1
ATOM 700 C C . VAL A 1 89 ? 12.735 -5.280 5.960 1.00 96.94 89 VAL A C 1
ATOM 702 O O . VAL A 1 89 ? 12.726 -5.287 4.729 1.00 96.94 89 VAL A O 1
ATOM 705 N N . TYR A 1 90 ? 11.630 -5.461 6.686 1.00 95.75 90 TYR A N 1
ATOM 706 C CA . TYR A 1 90 ? 10.315 -5.634 6.085 1.00 95.75 90 TYR A CA 1
ATOM 707 C C . TYR A 1 90 ? 9.930 -4.432 5.221 1.00 95.75 90 TYR A C 1
ATOM 709 O O . TYR A 1 90 ? 9.610 -4.624 4.053 1.00 95.75 90 TYR A O 1
ATOM 717 N N . THR A 1 91 ? 10.019 -3.212 5.757 1.00 94.50 91 THR A N 1
ATOM 718 C CA . THR A 1 91 ? 9.626 -1.985 5.050 1.00 94.50 91 THR A CA 1
ATOM 719 C C . THR A 1 91 ? 10.458 -1.752 3.791 1.00 94.50 91 THR A C 1
ATOM 721 O O . THR A 1 91 ? 9.903 -1.442 2.741 1.00 94.50 91 THR A O 1
ATOM 724 N N . VAL A 1 92 ? 11.781 -1.933 3.859 1.00 96.81 92 VAL A N 1
ATOM 725 C CA . VAL A 1 92 ? 12.649 -1.790 2.676 1.00 96.81 92 VAL A CA 1
ATOM 726 C C . VAL A 1 92 ? 12.313 -2.848 1.624 1.00 96.81 92 VAL A C 1
ATOM 728 O O . VAL A 1 92 ? 12.192 -2.518 0.445 1.00 96.81 92 VAL A O 1
ATOM 731 N N . GLY A 1 93 ? 12.120 -4.103 2.043 1.00 96.88 93 GLY A N 1
ATOM 732 C CA . GLY A 1 93 ? 11.719 -5.175 1.134 1.00 96.88 93 GLY A CA 1
ATOM 733 C C . GLY A 1 93 ? 10.347 -4.930 0.506 1.00 96.88 93 GLY A C 1
ATOM 734 O O . GLY A 1 93 ? 10.199 -5.124 -0.693 1.00 96.88 93 GLY A O 1
ATOM 735 N N . HIS A 1 94 ? 9.386 -4.415 1.278 1.00 94.75 94 HIS A N 1
ATOM 736 C CA . HIS A 1 94 ? 8.059 -4.047 0.789 1.00 94.75 94 HIS A CA 1
ATOM 737 C C . HIS A 1 94 ? 8.130 -3.005 -0.323 1.00 94.75 94 HIS A C 1
ATOM 739 O O . HIS A 1 94 ? 7.578 -3.216 -1.398 1.00 94.75 94 HIS A O 1
ATOM 745 N N . ILE A 1 95 ? 8.835 -1.893 -0.082 1.00 96.38 95 ILE A N 1
ATOM 746 C CA . ILE A 1 95 ? 9.002 -0.817 -1.073 1.00 96.38 95 ILE A CA 1
ATOM 747 C C . ILE A 1 95 ? 9.678 -1.358 -2.337 1.00 96.38 95 ILE A C 1
ATOM 749 O O . ILE A 1 95 ? 9.272 -1.025 -3.450 1.00 96.38 95 ILE A O 1
ATOM 753 N N . PHE A 1 96 ? 10.696 -2.207 -2.174 1.00 97.62 96 PHE A N 1
ATOM 754 C CA . PHE A 1 96 ? 11.382 -2.824 -3.303 1.00 97.62 96 PHE A CA 1
ATOM 755 C C . PHE A 1 96 ? 10.447 -3.728 -4.118 1.00 97.62 96 PHE A C 1
ATOM 757 O O . PHE A 1 96 ? 10.399 -3.599 -5.339 1.00 97.62 96 PHE A O 1
ATOM 764 N N . ILE A 1 97 ? 9.685 -4.608 -3.463 1.00 97.88 97 ILE A N 1
ATOM 765 C CA . ILE A 1 97 ? 8.736 -5.517 -4.121 1.00 97.88 97 ILE A CA 1
ATOM 766 C C . ILE A 1 97 ? 7.644 -4.731 -4.844 1.00 97.88 97 ILE A C 1
ATOM 768 O O . ILE A 1 97 ? 7.416 -5.008 -6.018 1.00 97.88 97 ILE A O 1
ATOM 772 N N . ALA A 1 98 ? 7.039 -3.738 -4.189 1.00 97.06 98 ALA A N 1
ATOM 773 C CA . ALA A 1 98 ? 6.028 -2.860 -4.779 1.00 97.06 98 ALA A CA 1
ATOM 774 C C . ALA A 1 98 ? 6.560 -2.173 -6.047 1.00 97.06 98 ALA A C 1
ATOM 776 O O . ALA A 1 98 ? 6.030 -2.331 -7.144 1.00 97.06 98 ALA A O 1
ATOM 777 N N . THR A 1 99 ? 7.735 -1.541 -5.935 1.00 97.88 99 THR A N 1
ATOM 778 C CA . THR A 1 99 ? 8.400 -0.888 -7.074 1.00 97.88 99 THR A CA 1
ATOM 779 C C . THR A 1 99 ? 8.665 -1.875 -8.218 1.00 97.88 99 THR A C 1
ATOM 781 O O . THR A 1 99 ? 8.483 -1.533 -9.384 1.00 97.88 99 THR A O 1
ATOM 784 N N . MET A 1 100 ? 9.099 -3.105 -7.922 1.00 97.94 100 MET A N 1
ATOM 785 C CA . MET A 1 100 ? 9.339 -4.121 -8.955 1.00 97.94 100 MET A CA 1
ATOM 786 C C . MET A 1 100 ? 8.045 -4.629 -9.595 1.00 97.94 100 MET A C 1
ATOM 788 O O . MET A 1 100 ? 8.029 -4.824 -10.811 1.00 97.94 100 MET A O 1
ATOM 792 N N . CYS A 1 101 ? 6.973 -4.810 -8.821 1.00 97.62 101 CYS A N 1
ATOM 793 C CA . CYS A 1 101 ? 5.659 -5.187 -9.346 1.00 97.62 101 CYS A CA 1
ATOM 794 C C . CYS A 1 101 ? 5.168 -4.133 -10.337 1.00 97.62 101 CYS A C 1
ATOM 796 O O . CYS A 1 101 ? 4.932 -4.466 -11.500 1.00 97.62 101 CYS A O 1
ATOM 798 N N . ALA A 1 102 ? 5.168 -2.863 -9.936 1.00 97.38 102 ALA A N 1
ATOM 799 C CA . ALA A 1 102 ? 4.756 -1.760 -10.790 1.00 97.38 102 ALA A CA 1
ATOM 800 C C . ALA A 1 102 ? 5.623 -1.621 -12.060 1.00 97.38 102 ALA A C 1
ATOM 802 O O . ALA A 1 102 ? 5.099 -1.434 -13.161 1.00 97.38 102 ALA A O 1
ATOM 803 N N . VAL A 1 103 ? 6.952 -1.776 -11.958 1.00 97.88 103 VAL A N 1
ATOM 804 C CA . VAL A 1 103 ? 7.838 -1.785 -13.142 1.00 97.88 103 VAL A CA 1
ATOM 805 C C . VAL A 1 103 ? 7.462 -2.912 -14.107 1.00 97.88 103 VAL A C 1
ATOM 807 O O . VAL A 1 103 ? 7.398 -2.682 -15.313 1.00 97.88 103 VAL A O 1
ATOM 810 N N . ILE A 1 104 ? 7.209 -4.121 -13.602 1.00 97.94 104 IL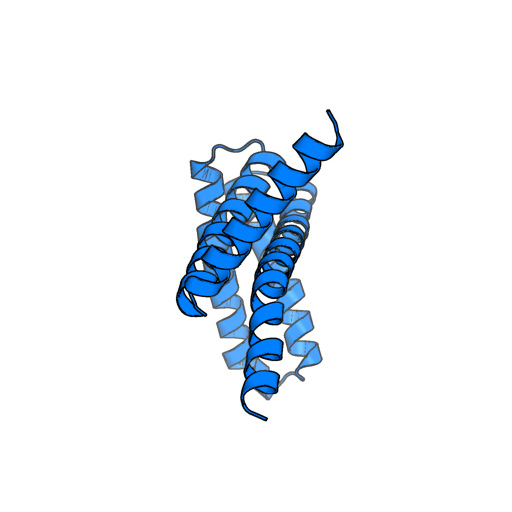E A N 1
ATOM 811 C CA . ILE A 1 104 ? 6.916 -5.296 -14.434 1.00 97.94 104 ILE A CA 1
ATOM 812 C C . ILE A 1 104 ? 5.517 -5.206 -15.051 1.00 97.94 104 ILE A C 1
ATOM 814 O O . ILE A 1 104 ? 5.354 -5.489 -16.238 1.00 97.94 104 ILE A O 1
ATOM 818 N N . ILE A 1 105 ? 4.513 -4.821 -14.265 1.00 97.38 105 ILE A N 1
ATOM 819 C CA . ILE A 1 105 ? 3.107 -4.815 -14.680 1.00 97.38 105 ILE A CA 1
ATOM 820 C C . ILE A 1 105 ? 2.835 -3.667 -15.655 1.00 97.38 105 ILE A C 1
ATOM 822 O O . ILE A 1 105 ? 2.196 -3.877 -16.687 1.00 97.38 105 ILE A O 1
ATOM 826 N N . PHE A 1 106 ? 3.354 -2.471 -15.368 1.00 97.38 106 PHE A N 1
ATOM 827 C CA . PHE A 1 106 ? 3.073 -1.272 -16.162 1.00 97.38 106 PHE A CA 1
ATOM 828 C C . PHE A 1 106 ? 4.178 -0.917 -17.158 1.00 97.38 106 PHE A C 1
ATOM 830 O O . PHE A 1 106 ? 4.031 0.043 -17.910 1.00 97.38 106 PHE A O 1
ATOM 837 N N . SER A 1 107 ? 5.293 -1.662 -17.182 1.00 96.31 107 SER A N 1
ATOM 838 C CA . SER A 1 107 ? 6.494 -1.282 -17.950 1.00 96.31 107 SER A CA 1
ATOM 839 C C . SER A 1 107 ? 6.975 0.142 -17.619 1.00 96.31 107 SER A C 1
ATOM 841 O O . SER A 1 107 ? 7.486 0.864 -18.477 1.00 96.31 107 SER A O 1
ATOM 843 N N . ALA A 1 108 ? 6.775 0.564 -16.367 1.00 95.19 108 ALA A N 1
ATOM 844 C CA . ALA A 1 108 ? 7.064 1.910 -15.895 1.00 95.19 108 ALA A CA 1
ATOM 845 C C . ALA A 1 108 ? 8.544 2.087 -15.523 1.00 95.19 108 ALA A C 1
ATOM 847 O O . ALA A 1 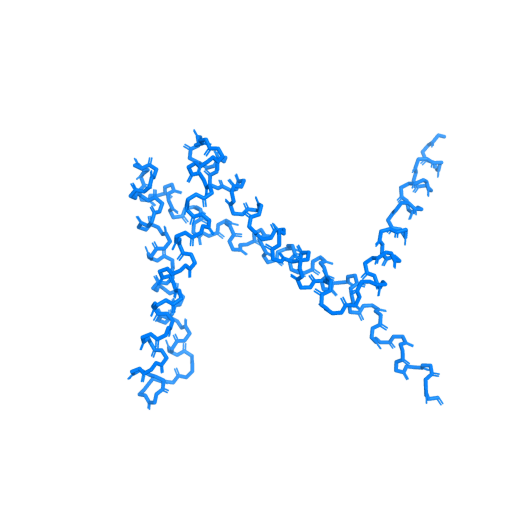108 ? 9.282 1.135 -15.270 1.00 95.19 108 ALA A O 1
ATOM 848 N N . THR A 1 109 ? 8.990 3.343 -15.443 1.00 97.62 109 THR A N 1
ATOM 849 C CA . THR A 1 109 ? 10.320 3.649 -14.895 1.00 97.62 109 THR A CA 1
ATOM 850 C C . THR A 1 109 ? 10.350 3.417 -13.385 1.00 97.62 109 THR A C 1
ATOM 852 O O . THR A 1 109 ? 9.359 3.659 -12.700 1.00 97.62 109 THR A O 1
ATOM 855 N N . VAL A 1 110 ? 11.512 3.032 -12.847 1.00 96.94 110 VAL A N 1
ATOM 856 C CA . VAL A 1 110 ? 11.702 2.802 -11.400 1.00 96.94 110 VAL A CA 1
ATOM 857 C C . VAL A 1 110 ? 11.309 4.025 -10.569 1.00 96.94 110 VAL A C 1
ATOM 859 O O . VAL A 1 110 ? 10.694 3.873 -9.524 1.00 96.94 110 VAL A O 1
ATOM 862 N N . ASN A 1 111 ? 11.614 5.239 -11.039 1.00 96.69 111 ASN A N 1
ATOM 863 C CA . ASN A 1 111 ? 11.254 6.465 -10.324 1.00 96.69 111 ASN A CA 1
ATOM 864 C C . ASN A 1 111 ? 9.735 6.640 -10.215 1.00 96.69 111 ASN A C 1
ATOM 866 O O . ASN A 1 111 ? 9.250 7.030 -9.161 1.00 96.69 111 ASN A O 1
ATOM 870 N N . LEU A 1 112 ? 8.992 6.350 -11.288 1.00 96.31 112 LEU A N 1
ATOM 871 C CA . LEU A 1 112 ? 7.533 6.457 -11.291 1.00 96.31 112 LEU A CA 1
ATOM 872 C C . LEU A 1 112 ? 6.892 5.339 -10.459 1.00 96.31 112 LEU A C 1
ATOM 874 O O . LEU A 1 112 ? 5.988 5.600 -9.678 1.00 96.31 112 LEU A O 1
ATOM 878 N N . ALA A 1 113 ? 7.417 4.118 -10.561 1.00 97.25 113 ALA A N 1
ATOM 879 C CA . ALA A 1 113 ? 6.989 2.988 -9.742 1.00 97.25 113 ALA A CA 1
ATOM 880 C C . ALA A 1 113 ? 7.248 3.208 -8.243 1.00 97.25 113 ALA A C 1
ATOM 882 O O . ALA A 1 113 ? 6.420 2.871 -7.405 1.00 97.25 113 ALA A O 1
ATOM 883 N N . ALA A 1 114 ? 8.371 3.840 -7.898 1.00 96.31 114 ALA A N 1
ATOM 884 C CA . ALA A 1 114 ? 8.662 4.195 -6.518 1.00 96.31 114 ALA A CA 1
ATOM 885 C C . ALA A 1 114 ? 7.657 5.218 -5.970 1.00 96.31 114 ALA A C 1
ATOM 887 O O . ALA A 1 114 ? 7.343 5.165 -4.787 1.00 96.31 114 ALA A O 1
ATOM 888 N N . VAL A 1 115 ? 7.135 6.134 -6.799 1.00 97.31 115 VAL A N 1
ATOM 889 C CA . VAL A 1 115 ? 6.095 7.083 -6.362 1.00 97.31 115 VAL A CA 1
ATOM 890 C C . VAL A 1 115 ? 4.861 6.335 -5.876 1.00 97.31 115 VAL A C 1
ATOM 892 O O . VAL A 1 115 ? 4.374 6.646 -4.793 1.00 97.31 115 VAL A O 1
ATOM 895 N N . ASP A 1 116 ? 4.393 5.340 -6.624 1.00 97.00 116 ASP A N 1
ATOM 896 C CA . ASP A 1 116 ? 3.244 4.518 -6.240 1.00 97.00 116 ASP A CA 1
ATOM 897 C C . ASP A 1 116 ? 3.486 3.771 -4.916 1.00 97.00 116 ASP A C 1
ATOM 899 O O . ASP A 1 116 ? 2.723 3.948 -3.962 1.00 97.00 116 ASP A O 1
ATOM 903 N N . ALA A 1 117 ? 4.658 3.133 -4.778 1.00 95.69 117 ALA A N 1
ATOM 904 C CA . ALA A 1 117 ? 5.090 2.429 -3.564 1.00 95.69 117 ALA A CA 1
ATOM 905 C C . ALA A 1 117 ? 5.131 3.299 -2.284 1.00 95.69 117 ALA A C 1
ATOM 907 O O . ALA A 1 117 ? 5.188 2.764 -1.172 1.00 95.69 117 ALA A O 1
ATOM 908 N N . PHE A 1 118 ? 5.116 4.633 -2.408 1.00 95.62 118 PHE A N 1
ATOM 909 C CA . PHE A 1 118 ? 4.963 5.561 -1.280 1.00 95.62 118 PHE A CA 1
ATOM 910 C C . PHE A 1 118 ? 3.564 6.178 -1.197 1.00 95.62 118 PHE A C 1
ATOM 912 O O . PHE A 1 118 ? 3.002 6.277 -0.104 1.00 95.62 118 PHE A O 1
ATOM 919 N N . VAL A 1 119 ? 3.013 6.636 -2.320 1.00 96.75 119 VAL A N 1
ATOM 920 C CA . VAL A 1 119 ? 1.757 7.394 -2.365 1.00 96.75 119 VAL A CA 1
ATOM 921 C C . VAL A 1 119 ? 0.571 6.519 -1.975 1.00 96.75 119 VAL A C 1
ATOM 923 O O . VAL A 1 119 ? -0.251 6.965 -1.168 1.00 96.75 119 VAL A O 1
ATOM 926 N N . GLU A 1 120 ? 0.499 5.283 -2.471 1.00 96.31 120 GLU A N 1
ATOM 927 C CA . GLU A 1 120 ? -0.597 4.372 -2.141 1.00 96.31 120 GLU A CA 1
ATOM 928 C C . GLU A 1 120 ? -0.694 4.113 -0.623 1.00 96.31 120 GLU A C 1
ATOM 930 O O . GLU A 1 120 ? -1.752 4.408 -0.046 1.00 96.31 120 GLU A O 1
ATOM 935 N N . PRO A 1 121 ? 0.374 3.666 0.077 1.00 94.19 121 PRO A N 1
ATOM 936 C CA . PRO A 1 121 ? 0.311 3.447 1.521 1.00 94.19 121 PRO A CA 1
ATOM 937 C C . PRO A 1 121 ? -0.067 4.702 2.311 1.00 94.19 121 PRO A C 1
ATOM 939 O O . PRO A 1 121 ? -0.779 4.611 3.314 1.00 94.19 121 PRO A O 1
ATOM 942 N N . ILE A 1 122 ? 0.376 5.883 1.866 1.00 96.56 122 ILE A N 1
ATOM 943 C CA . ILE A 1 122 ? 0.058 7.158 2.521 1.00 96.56 122 ILE A CA 1
ATOM 944 C C . ILE A 1 122 ? -1.437 7.466 2.404 1.00 96.56 122 ILE A C 1
ATOM 946 O O . ILE A 1 122 ? -2.082 7.756 3.415 1.00 96.56 122 ILE A O 1
ATOM 950 N N . ILE A 1 123 ? -2.012 7.389 1.201 1.00 97.25 123 ILE A N 1
ATOM 951 C CA . ILE A 1 123 ? -3.445 7.653 0.993 1.00 97.25 123 ILE A CA 1
ATOM 952 C C . ILE A 1 123 ? -4.285 6.625 1.756 1.00 97.25 123 ILE A C 1
ATOM 954 O O . ILE A 1 123 ? -5.267 6.983 2.415 1.00 97.25 123 ILE A O 1
ATOM 958 N N . ASN A 1 124 ? -3.868 5.362 1.746 1.00 94.75 124 ASN A N 1
ATOM 959 C CA . ASN A 1 124 ? -4.555 4.316 2.485 1.00 94.75 124 ASN A CA 1
ATOM 960 C C . ASN A 1 124 ? -4.470 4.519 4.014 1.00 94.75 124 ASN A C 1
ATOM 962 O O . ASN A 1 124 ? -5.442 4.271 4.732 1.00 94.75 124 ASN A O 1
ATOM 966 N N . ALA A 1 125 ? -3.366 5.068 4.532 1.00 94.62 125 ALA A N 1
ATOM 967 C CA . ALA A 1 125 ? -3.260 5.460 5.939 1.00 94.62 125 ALA A CA 1
ATOM 968 C C . ALA A 1 125 ? -4.245 6.586 6.309 1.00 94.62 125 ALA A C 1
ATOM 970 O O . ALA A 1 125 ? -4.851 6.543 7.385 1.00 94.62 125 ALA A O 1
ATOM 971 N N . PHE A 1 126 ? -4.471 7.561 5.419 1.00 96.00 126 PHE A N 1
ATOM 972 C CA . PHE A 1 126 ? -5.514 8.577 5.616 1.00 96.00 126 PHE A CA 1
ATOM 973 C C . PHE A 1 126 ? -6.919 7.963 5.623 1.00 96.00 126 PHE A C 1
ATOM 975 O O . PHE A 1 126 ? -7.741 8.333 6.466 1.00 96.00 126 PHE A O 1
ATOM 982 N N . TRP A 1 127 ? -7.191 7.002 4.737 1.00 95.06 127 TRP A N 1
ATOM 983 C CA . TRP A 1 127 ? -8.455 6.261 4.721 1.00 95.06 127 TRP A CA 1
ATOM 984 C C . TRP A 1 127 ? -8.687 5.479 6.019 1.00 95.06 127 TRP A C 1
ATOM 986 O O . TRP A 1 127 ? -9.751 5.599 6.637 1.00 95.06 127 TRP A O 1
ATOM 996 N N . PHE A 1 128 ? -7.671 4.751 6.488 1.00 92.25 128 PHE A N 1
ATOM 997 C CA . PHE A 1 128 ? -7.702 4.069 7.779 1.00 92.25 128 PHE A CA 1
ATOM 998 C C . PHE A 1 128 ? -7.996 5.043 8.928 1.00 92.25 128 PHE A C 1
ATOM 1000 O O . PHE A 1 128 ? -8.897 4.799 9.733 1.00 92.25 128 PHE A O 1
ATOM 1007 N N . TYR A 1 129 ? -7.278 6.169 8.990 1.00 91.00 129 TYR A N 1
ATOM 1008 C CA . TYR A 1 129 ? -7.468 7.187 10.024 1.00 91.00 129 TYR A CA 1
ATOM 1009 C C . TYR A 1 129 ? -8.886 7.771 10.009 1.00 91.00 129 TYR A C 1
ATOM 1011 O O . TYR A 1 129 ? -9.500 7.924 11.066 1.00 91.00 129 TYR A O 1
ATOM 1019 N N . PHE A 1 130 ? -9.432 8.055 8.825 1.00 89.12 130 PHE A N 1
ATOM 1020 C CA . PHE A 1 130 ? -10.794 8.561 8.667 1.00 89.12 130 PHE A CA 1
ATOM 1021 C C . PHE A 1 130 ? -11.835 7.584 9.230 1.00 89.12 130 PHE A C 1
ATOM 1023 O O . PHE A 1 130 ? -12.655 7.968 10.070 1.00 89.12 130 PHE A O 1
ATOM 1030 N N . LEU A 1 131 ? -11.767 6.307 8.841 1.00 87.75 131 LEU A N 1
ATOM 1031 C CA . LEU A 1 131 ? -12.671 5.276 9.362 1.00 87.75 131 LEU A CA 1
ATOM 1032 C C . LEU A 1 131 ? -12.503 5.079 10.872 1.00 87.75 131 LEU A C 1
ATOM 1034 O O . LEU A 1 131 ? -13.491 4.982 11.607 1.00 87.75 131 LEU A O 1
ATOM 1038 N N . HIS A 1 132 ? -11.257 5.065 11.348 1.00 85.38 132 HIS A N 1
ATOM 1039 C CA . HIS A 1 132 ? -10.960 4.928 12.766 1.00 85.38 132 HIS A CA 1
ATOM 1040 C C . HIS A 1 132 ? -11.474 6.123 13.579 1.00 85.38 132 HIS A C 1
ATOM 1042 O O . HIS A 1 132 ? -11.982 5.926 14.677 1.00 85.38 132 HIS A O 1
ATOM 1048 N N . SER A 1 133 ? -11.416 7.351 13.060 1.00 83.06 133 SER A N 1
ATOM 1049 C CA . SER A 1 133 ? -11.956 8.545 13.730 1.00 83.06 133 SER A CA 1
ATOM 1050 C C . SER A 1 133 ? -13.475 8.448 13.946 1.00 83.06 133 SER A C 1
ATOM 1052 O O . SER A 1 133 ? -13.984 8.711 15.044 1.00 83.06 133 SER A O 1
ATOM 1054 N N . ILE A 1 134 ? -14.199 7.971 12.927 1.00 76.94 134 ILE A N 1
ATOM 1055 C CA . ILE A 1 134 ? -15.653 7.761 12.988 1.00 76.94 134 ILE A CA 1
ATOM 1056 C C . ILE A 1 134 ? -16.016 6.683 14.021 1.00 76.94 134 ILE A C 1
ATOM 1058 O O . ILE A 1 134 ? -16.991 6.840 14.767 1.00 76.94 134 ILE A O 1
ATOM 1062 N N . TYR A 1 135 ? -15.226 5.607 14.094 1.00 74.62 135 TYR A N 1
ATOM 1063 C CA . TYR A 1 135 ? -15.466 4.498 15.018 1.00 74.62 135 TYR A CA 1
ATOM 1064 C C . TYR A 1 135 ? -14.969 4.752 16.451 1.00 74.62 135 TYR A C 1
ATOM 1066 O O . TYR A 1 135 ? -15.691 4.474 17.403 1.00 74.62 135 TYR A O 1
ATOM 1074 N N . GLY A 1 136 ? -13.772 5.309 16.648 1.00 64.00 136 GLY A N 1
ATOM 1075 C CA . GLY A 1 136 ? -13.180 5.564 17.969 1.00 64.00 136 GLY A CA 1
ATOM 1076 C C . GLY A 1 136 ? -14.041 6.483 18.840 1.00 64.00 136 GLY A C 1
ATOM 1077 O O . GLY A 1 136 ? -14.142 6.290 20.050 1.00 64.00 136 GLY A O 1
ATOM 1078 N N . SER A 1 137 ? -14.790 7.387 18.204 1.00 56.81 137 SER A N 1
ATOM 1079 C CA . SER A 1 137 ? -15.786 8.249 18.849 1.00 56.81 137 SER A CA 1
ATOM 1080 C C . SER A 1 137 ? -16.963 7.484 19.493 1.00 56.81 137 SER A C 1
ATOM 1082 O O . SER A 1 137 ? -17.719 8.058 20.278 1.00 56.81 137 SER A O 1
ATOM 1084 N N . TYR A 1 138 ? -17.160 6.203 19.157 1.00 50.72 138 TYR A N 1
ATOM 1085 C CA . TYR A 1 138 ? -18.237 5.347 19.667 1.00 50.72 138 TYR A CA 1
ATOM 1086 C C . TYR A 1 138 ? -17.843 4.548 20.921 1.00 50.72 138 TYR A C 1
ATOM 1088 O O . TYR A 1 138 ? -18.645 4.460 21.853 1.00 50.72 138 TYR A O 1
ATOM 1096 N N . ASN A 1 139 ? -16.623 4.000 20.992 1.00 52.09 139 ASN A N 1
ATOM 1097 C CA . ASN A 1 139 ? -16.210 3.179 22.141 1.00 52.09 139 ASN A CA 1
ATOM 1098 C C . ASN A 1 139 ? -16.071 4.000 23.431 1.00 52.09 139 ASN A C 1
ATOM 1100 O O . ASN A 1 139 ? -16.559 3.568 24.471 1.00 52.09 139 ASN A O 1
ATOM 1104 N N . GLN A 1 140 ? -15.549 5.226 23.344 1.00 51.88 140 GLN A N 1
ATOM 1105 C CA . GLN A 1 140 ? -15.392 6.105 24.507 1.00 51.88 140 GLN A CA 1
ATOM 1106 C C . GLN A 1 140 ? -16.734 6.574 25.108 1.00 51.88 140 GLN A C 1
ATOM 1108 O O . GLN A 1 140 ? -16.806 6.871 26.294 1.00 51.88 140 GLN A O 1
ATOM 1113 N N . LYS A 1 141 ? -17.828 6.619 24.326 1.00 48.38 141 LYS A N 1
ATOM 1114 C CA . LYS A 1 141 ? -19.168 6.959 24.851 1.00 48.38 141 LYS A CA 1
ATOM 1115 C C . LYS A 1 141 ? -19.883 5.778 25.501 1.00 48.38 141 LYS A C 1
ATOM 1117 O O . LYS A 1 141 ? -20.676 5.999 26.411 1.00 48.38 141 LYS A O 1
ATOM 1122 N N . ARG A 1 142 ? -19.631 4.544 25.047 1.00 48.66 142 ARG A N 1
ATOM 1123 C CA . ARG A 1 142 ? -20.204 3.353 25.691 1.00 48.66 142 ARG A CA 1
ATOM 1124 C C . ARG A 1 142 ? -19.626 3.141 27.083 1.00 48.66 142 ARG A C 1
ATOM 1126 O O . ARG A 1 142 ? -20.411 2.921 27.988 1.00 48.66 142 ARG A O 1
ATOM 1133 N N . GLU A 1 143 ? -18.315 3.267 27.265 1.00 47.81 143 GLU A N 1
ATOM 1134 C CA . GLU A 1 143 ? -17.675 3.057 28.576 1.00 47.81 143 GLU A CA 1
ATOM 1135 C C . GLU A 1 143 ? -18.197 4.030 29.647 1.00 47.81 143 GLU A C 1
ATOM 1137 O O . GLU A 1 143 ? -18.562 3.594 30.729 1.00 47.81 143 GLU A O 1
ATOM 1142 N N . VAL A 1 144 ? -18.396 5.308 29.305 1.00 53.44 144 VAL A N 1
ATOM 1143 C CA . VAL A 1 144 ? -18.944 6.330 30.225 1.00 53.44 144 VAL A CA 1
ATOM 1144 C C . VAL A 1 144 ? -20.437 6.129 30.546 1.00 53.44 144 VAL A C 1
ATOM 1146 O O . VAL A 1 144 ? -20.952 6.733 31.475 1.00 53.44 144 VAL A O 1
ATOM 1149 N N . SER A 1 145 ? -21.167 5.310 29.780 1.00 47.75 145 SER A N 1
ATOM 1150 C CA . SER A 1 145 ? -22.606 5.064 30.008 1.00 47.75 145 SER A CA 1
ATOM 1151 C C . SER A 1 145 ? -22.888 3.878 30.942 1.00 47.75 145 SER A C 1
ATOM 1153 O O . SER A 1 145 ? -24.047 3.647 31.285 1.00 47.75 145 SER A O 1
ATOM 1155 N N . TYR A 1 146 ? -21.859 3.093 31.277 1.00 47.62 146 TYR A N 1
ATOM 1156 C CA . TYR A 1 146 ? -21.940 1.931 32.171 1.00 47.62 146 TYR A CA 1
ATOM 1157 C C . TYR A 1 146 ? -21.255 2.171 33.532 1.00 47.62 146 TYR A C 1
ATOM 1159 O O . TYR A 1 146 ? -21.263 1.262 34.362 1.00 47.62 146 TYR A O 1
ATOM 1167 N N . GLU A 1 147 ? -20.694 3.364 33.757 1.00 42.12 147 GLU A N 1
ATOM 1168 C CA . GLU A 1 147 ? -20.277 3.889 35.070 1.00 42.12 147 GLU A CA 1
ATOM 1169 C C . GLU A 1 147 ? -21.356 4.821 35.640 1.00 42.12 147 GLU A C 1
ATOM 1171 O O . GLU A 1 147 ? -21.582 4.768 36.870 1.00 42.12 147 GLU A O 1
#

pLDDT: mean 89.13, std 13.19, range [42.12, 98.38]

Radius of gyration: 19.7 Å; chains: 1; bounding box: 46×48×53 Å

Sequence (147 aa):
MTKYIVKSYLALINRFEAFAKNLGSFGLAVIYTVGHIWIAILCAAYIFDASLNLAAVDAFIEPVINGFWFYALHKFCSEILGKLTLTIVYTVGHIFIATMCAVIIFSATVNLAAVDAFVEPIINAFWFYFLHSIYGSYNQKREVSYE

Secondary structure (DSSP, 8-state):
-HHHHHHHHHHHHHHHHHHHHHTHHHHHHHHHHHHHHHHHHHHHHHHHT--HHHHHHHHHHHHHHHHHHHHHHHHHHTTTS-HHHHHHHHHHHHHHHHHHHHHHHH---HHHHHHHHHHHHHHHHHHHHHHHHHHHHHHHHHHTT--